Protein AF-A0A1H1R8T4-F1 (afdb_monomer)

Mean predicted aligned error: 11.34 Å

Organism: NCBI:txid630515

Radius of gyration: 19.04 Å; Cα contacts (8 Å, |Δi|>4): 34; chains: 1; bounding box: 38×25×62 Å

pLDDT: mean 71.07, std 11.38, range [45.25, 86.88]

Structure (mmCIF, N/CA/C/O backbone):
data_AF-A0A1H1R8T4-F1
#
_entry.id   AF-A0A1H1R8T4-F1
#
loop_
_atom_site.group_PDB
_atom_site.id
_atom_site.type_symbol
_atom_site.label_atom_id
_atom_site.label_alt_id
_atom_site.label_comp_id
_atom_site.label_asym_id
_atom_site.label_entity_id
_atom_site.label_seq_id
_atom_site.pdbx_PDB_ins_code
_atom_site.Cartn_x
_atom_site.Cartn_y
_atom_site.Cartn_z
_atom_site.occupancy
_atom_site.B_iso_or_equiv
_atom_site.auth_seq_id
_atom_site.auth_comp_id
_atom_site.auth_asym_id
_atom_site.auth_atom_id
_atom_site.pdbx_PDB_model_num
ATOM 1 N N . MET A 1 1 ? -16.880 -17.163 17.199 1.00 49.00 1 MET A N 1
ATOM 2 C CA . MET A 1 1 ? -16.748 -16.592 15.833 1.00 49.00 1 MET A CA 1
ATOM 3 C C . MET A 1 1 ? -16.461 -15.078 15.790 1.00 49.00 1 MET A C 1
ATOM 5 O O . MET A 1 1 ? -16.336 -14.515 14.718 1.00 49.00 1 MET A O 1
ATOM 9 N N . ILE A 1 2 ? -16.231 -14.429 16.936 1.00 45.25 2 ILE A N 1
ATOM 10 C CA . ILE A 1 2 ? -15.607 -13.096 17.065 1.00 45.25 2 ILE A CA 1
ATOM 11 C C . ILE A 1 2 ? -14.064 -13.094 16.818 1.00 45.25 2 ILE A C 1
ATOM 13 O O . ILE A 1 2 ? -13.551 -12.074 16.352 1.00 45.25 2 ILE A O 1
ATOM 17 N N . PRO A 1 3 ? -13.297 -14.195 17.038 1.00 53.34 3 PRO A N 1
ATOM 18 C CA . PRO A 1 3 ? -11.834 -14.187 16.854 1.00 53.34 3 PRO A CA 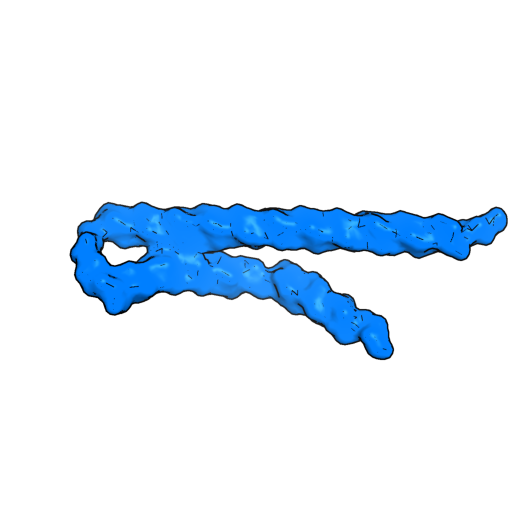1
ATOM 19 C C . PRO A 1 3 ? -11.356 -14.000 15.404 1.00 53.34 3 PRO A C 1
ATOM 21 O O . PRO A 1 3 ? -10.318 -13.384 15.172 1.00 53.34 3 PRO A O 1
ATOM 24 N N . THR A 1 4 ? -12.113 -14.479 14.414 1.00 54.66 4 THR A N 1
ATOM 25 C CA . THR A 1 4 ? -11.720 -14.445 12.993 1.00 54.66 4 THR A CA 1
ATOM 26 C C . THR A 1 4 ? -11.706 -13.030 12.412 1.00 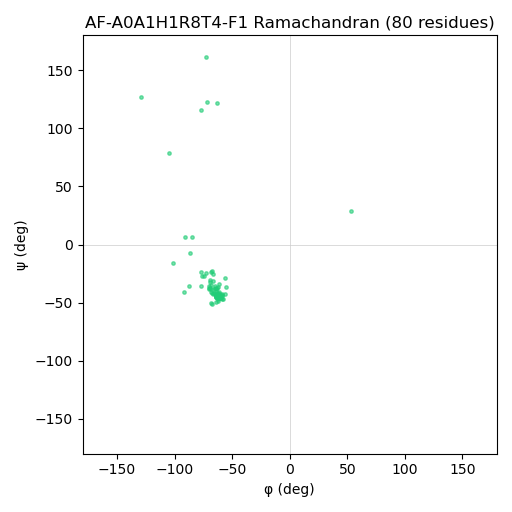54.66 4 THR A C 1
ATOM 28 O O . THR A 1 4 ? -10.841 -12.710 11.601 1.00 54.66 4 THR A O 1
ATOM 31 N N . MET A 1 5 ? -12.586 -12.137 12.876 1.00 46.00 5 MET A N 1
ATOM 32 C CA . MET A 1 5 ? -12.608 -10.740 12.413 1.00 46.00 5 MET A CA 1
ATOM 33 C C . MET A 1 5 ? -11.475 -9.891 13.015 1.00 46.00 5 MET A C 1
ATOM 35 O O . MET A 1 5 ? -11.007 -8.944 12.385 1.00 46.00 5 MET A O 1
ATOM 39 N N . ILE A 1 6 ? -10.980 -10.251 14.207 1.00 54.00 6 ILE A N 1
ATOM 40 C CA . ILE A 1 6 ? -9.770 -9.648 14.796 1.00 54.00 6 ILE A CA 1
ATOM 41 C C . ILE A 1 6 ? -8.532 -10.091 14.010 1.00 54.00 6 ILE A C 1
ATOM 43 O O . ILE A 1 6 ? -7.644 -9.275 13.764 1.00 54.00 6 ILE A O 1
ATOM 47 N N . LEU A 1 7 ? -8.513 -11.347 13.553 1.00 53.31 7 LEU A N 1
ATOM 48 C CA . LEU A 1 7 ? -7.454 -11.867 12.696 1.00 53.31 7 LEU A CA 1
ATOM 49 C C . LEU A 1 7 ? -7.431 -11.142 11.344 1.00 53.31 7 LEU A C 1
ATOM 51 O O . LEU A 1 7 ? -6.374 -10.678 10.944 1.00 53.31 7 LEU A O 1
ATOM 55 N N . PHE A 1 8 ? -8.581 -10.919 10.699 1.00 52.62 8 PHE A N 1
ATOM 56 C CA . PHE A 1 8 ? -8.653 -10.132 9.458 1.00 52.62 8 PHE A CA 1
ATOM 57 C C . PHE A 1 8 ? -8.175 -8.681 9.644 1.00 52.62 8 PHE A C 1
ATOM 59 O O . PHE A 1 8 ? -7.368 -8.194 8.855 1.00 52.62 8 PHE A O 1
ATOM 66 N N . GLY A 1 9 ? -8.583 -8.004 10.724 1.00 52.34 9 GLY A N 1
ATOM 67 C CA . GLY A 1 9 ? -8.124 -6.640 11.027 1.00 52.34 9 GLY A CA 1
ATOM 68 C C . GLY A 1 9 ? -6.640 -6.534 11.420 1.00 52.34 9 GLY A C 1
ATOM 69 O O . GLY A 1 9 ? -6.037 -5.470 11.266 1.00 52.34 9 GLY A O 1
ATOM 70 N N . ALA A 1 10 ? -6.031 -7.613 11.921 1.00 55.22 10 ALA A N 1
ATOM 71 C CA . ALA A 1 10 ? -4.601 -7.683 12.233 1.00 55.22 10 ALA A CA 1
ATOM 72 C C . ALA A 1 10 ? -3.753 -8.113 11.021 1.00 55.22 10 ALA A C 1
ATOM 74 O O . ALA A 1 10 ? -2.649 -7.600 10.830 1.00 55.22 10 ALA A O 1
ATOM 75 N N . VAL A 1 11 ? -4.284 -9.008 10.184 1.00 55.91 11 VAL A N 1
ATOM 76 C CA . VAL A 1 11 ? -3.665 -9.480 8.940 1.00 55.91 11 VAL A CA 1
ATOM 77 C C . VAL A 1 11 ? -3.635 -8.344 7.916 1.00 55.91 11 VAL A C 1
ATOM 79 O O . VAL A 1 11 ? -2.550 -7.977 7.482 1.00 55.91 11 VAL A O 1
ATOM 82 N N . LEU A 1 12 ? -4.740 -7.645 7.637 1.00 53.81 12 LEU A N 1
ATOM 83 C CA . LEU A 1 12 ? -4.689 -6.485 6.729 1.00 53.81 12 LEU A CA 1
ATOM 84 C C . LEU A 1 12 ? -3.871 -5.301 7.284 1.00 53.81 12 LEU A C 1
ATOM 86 O O . LEU A 1 12 ? -3.288 -4.536 6.520 1.00 53.81 12 LEU A O 1
ATOM 90 N N . GLY A 1 13 ? -3.739 -5.184 8.609 1.00 58.72 13 GLY A N 1
ATOM 91 C CA . GLY A 1 13 ? -2.913 -4.151 9.236 1.00 58.72 13 GLY A CA 1
ATOM 92 C C . GLY A 1 13 ? -1.398 -4.374 9.112 1.00 58.72 13 GLY A C 1
ATOM 93 O O . GLY A 1 13 ? -0.648 -3.401 9.186 1.00 58.72 13 GLY A O 1
ATOM 94 N N . ARG A 1 14 ? -0.928 -5.620 8.927 1.00 61.75 14 ARG A N 1
ATOM 95 C CA . ARG A 1 14 ? 0.510 -5.984 8.931 1.00 61.75 14 ARG A CA 1
ATOM 96 C C . ARG A 1 14 ? 1.110 -6.179 7.533 1.00 61.75 14 ARG A C 1
ATOM 98 O O . ARG A 1 14 ? 2.330 -6.145 7.392 1.00 61.75 14 ARG A O 1
ATOM 105 N N . TRP A 1 15 ? 0.274 -6.328 6.506 1.00 65.88 15 TRP A N 1
ATOM 106 C CA . TRP A 1 15 ? 0.694 -6.627 5.129 1.00 65.88 15 TRP A CA 1
ATOM 107 C C . TRP A 1 15 ? 0.930 -5.372 4.276 1.00 65.88 15 TRP A C 1
ATOM 109 O O . TRP A 1 15 ? 1.256 -5.482 3.098 1.00 65.88 15 TRP A O 1
ATOM 119 N N . TRP A 1 16 ? 0.861 -4.179 4.878 1.00 64.56 16 TRP A N 1
ATOM 120 C CA . TRP A 1 16 ? 1.091 -2.901 4.191 1.00 64.56 16 TRP A CA 1
ATOM 121 C C . TRP A 1 16 ? 2.458 -2.818 3.491 1.00 64.56 16 TRP A C 1
ATOM 123 O O . TRP A 1 16 ? 2.613 -2.147 2.474 1.00 64.56 16 TRP A O 1
ATOM 133 N N . ARG A 1 17 ? 3.462 -3.528 4.020 1.00 68.25 17 ARG A N 1
ATOM 134 C CA . ARG A 1 17 ? 4.789 -3.617 3.398 1.00 68.25 17 ARG A CA 1
ATOM 135 C C . ARG A 1 17 ? 4.746 -4.404 2.090 1.00 68.25 17 ARG A C 1
ATOM 137 O O . ARG A 1 17 ? 5.360 -3.985 1.119 1.00 68.25 17 ARG A O 1
ATOM 144 N N . LEU A 1 18 ? 3.993 -5.506 2.054 1.00 74.38 18 LEU A N 1
ATOM 145 C CA . LEU A 1 18 ? 3.819 -6.309 0.843 1.00 74.38 18 LEU A CA 1
ATOM 146 C C . LEU A 1 18 ? 3.012 -5.552 -0.205 1.00 74.38 18 LEU A C 1
ATOM 148 O O . LEU A 1 18 ? 3.370 -5.601 -1.374 1.00 74.38 18 LEU A O 1
ATOM 152 N N . THR A 1 19 ? 1.985 -4.801 0.201 1.00 69.81 19 THR A N 1
ATOM 153 C CA . THR A 1 19 ? 1.238 -3.966 -0.744 1.00 69.81 19 THR A CA 1
ATOM 154 C C . THR A 1 19 ? 2.121 -2.875 -1.330 1.00 69.81 19 THR A C 1
ATOM 156 O O . THR A 1 19 ? 2.101 -2.718 -2.540 1.00 69.81 19 THR A O 1
ATOM 159 N N . LEU A 1 20 ? 2.954 -2.190 -0.530 1.00 70.50 20 LEU A N 1
ATOM 160 C CA . LEU A 1 20 ? 3.909 -1.196 -1.046 1.00 70.50 20 LEU A CA 1
ATOM 161 C C . LEU A 1 20 ? 4.875 -1.794 -2.067 1.00 70.50 20 LEU A C 1
ATOM 163 O O . LEU A 1 20 ? 5.050 -1.217 -3.136 1.00 70.50 20 LEU A O 1
ATOM 167 N N . VAL A 1 21 ? 5.467 -2.951 -1.767 1.00 75.44 21 VAL A N 1
ATOM 168 C CA . VAL A 1 21 ? 6.364 -3.641 -2.705 1.00 75.44 21 VAL A CA 1
ATOM 169 C C . VAL A 1 21 ? 5.607 -4.050 -3.971 1.00 75.44 21 VAL A C 1
ATOM 171 O O . VAL A 1 21 ? 6.065 -3.765 -5.074 1.00 75.44 21 VAL A O 1
ATOM 174 N N . ALA A 1 22 ? 4.418 -4.638 -3.828 1.00 75.81 22 ALA A N 1
ATOM 175 C CA . ALA A 1 22 ? 3.588 -5.057 -4.951 1.00 75.81 22 ALA A CA 1
ATOM 176 C C . ALA A 1 22 ? 3.124 -3.881 -5.820 1.00 75.81 22 ALA A C 1
ATOM 178 O O . ALA A 1 22 ? 3.093 -4.014 -7.033 1.00 75.81 22 ALA A O 1
ATOM 179 N N . GLY A 1 23 ? 2.800 -2.726 -5.242 1.00 71.31 23 GLY A N 1
ATOM 180 C CA . GLY A 1 23 ? 2.398 -1.543 -6.002 1.00 71.31 23 GLY A CA 1
ATOM 181 C C . GLY A 1 23 ? 3.572 -0.814 -6.655 1.00 71.31 23 GLY A C 1
ATOM 182 O O . GLY A 1 23 ? 3.455 -0.355 -7.788 1.00 71.31 23 GLY A O 1
ATOM 183 N N . THR A 1 24 ? 4.726 -0.774 -5.982 1.00 74.88 24 THR A N 1
ATOM 184 C CA . THR A 1 24 ? 5.954 -0.166 -6.523 1.00 74.88 24 THR A CA 1
ATOM 185 C C . THR A 1 24 ? 6.523 -0.984 -7.682 1.00 74.88 24 THR A C 1
ATOM 187 O O . THR A 1 24 ? 7.011 -0.403 -8.642 1.00 74.88 24 THR A O 1
ATOM 190 N N . ILE A 1 25 ? 6.456 -2.319 -7.612 1.00 77.56 25 ILE A N 1
ATOM 191 C CA . ILE A 1 25 ? 6.980 -3.217 -8.657 1.00 77.56 25 ILE A CA 1
ATOM 192 C C . ILE A 1 25 ? 5.904 -3.562 -9.691 1.00 77.56 25 ILE A C 1
ATOM 194 O O . ILE A 1 25 ? 6.173 -3.584 -10.888 1.00 77.56 25 ILE A O 1
ATOM 198 N N . GLY A 1 26 ? 4.675 -3.817 -9.250 1.00 77.88 26 GLY A N 1
ATOM 199 C CA . GLY A 1 26 ? 3.588 -4.272 -10.112 1.00 77.88 26 GLY A CA 1
ATOM 200 C C . GLY A 1 26 ? 3.180 -3.239 -11.153 1.00 77.88 26 GLY A C 1
ATOM 201 O O . GLY A 1 26 ? 2.882 -3.618 -12.279 1.00 77.88 26 GLY A O 1
ATOM 202 N N . TRP A 1 27 ? 3.222 -1.945 -10.822 1.00 70.69 27 TRP A N 1
ATOM 203 C CA . TRP A 1 27 ? 2.869 -0.891 -11.774 1.00 70.69 27 TRP A CA 1
ATOM 204 C C . TRP A 1 27 ? 3.876 -0.774 -12.939 1.00 70.69 27 TRP A C 1
ATOM 206 O O . TRP A 1 27 ? 3.449 -0.888 -14.086 1.00 70.69 27 TRP A O 1
ATOM 216 N N . PRO A 1 28 ? 5.202 -0.677 -12.706 1.00 72.50 28 PRO A N 1
ATOM 217 C CA . PRO A 1 28 ? 6.201 -0.788 -13.772 1.00 72.50 28 PRO A CA 1
ATOM 218 C C . PRO A 1 28 ? 6.111 -2.090 -14.575 1.00 72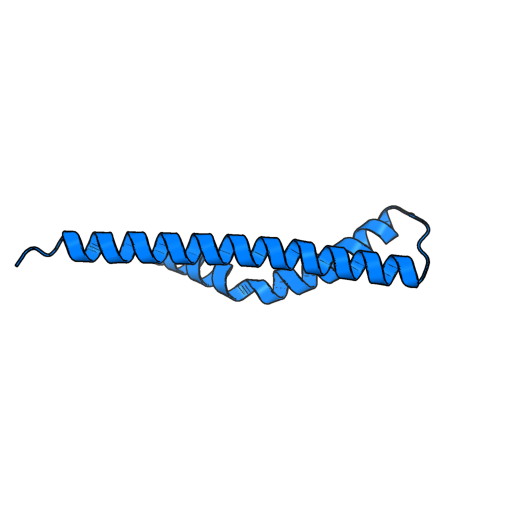.50 28 PRO A C 1
ATOM 220 O O . PRO A 1 28 ? 6.189 -2.055 -15.799 1.00 72.50 28 PRO A O 1
ATOM 223 N N . VAL A 1 29 ? 5.911 -3.236 -13.911 1.00 82.00 29 VAL A N 1
ATOM 224 C CA . VAL A 1 29 ? 5.789 -4.536 -14.594 1.00 82.00 29 VAL A CA 1
ATOM 225 C C . VAL A 1 29 ? 4.575 -4.565 -15.525 1.00 82.00 29 VAL A C 1
ATOM 227 O O . VAL A 1 29 ? 4.693 -5.046 -16.646 1.00 82.00 29 VAL A O 1
ATOM 230 N N . LEU A 1 30 ? 3.429 -4.016 -15.112 1.00 80.44 30 LEU A N 1
ATOM 231 C CA . LEU A 1 30 ? 2.240 -3.928 -15.966 1.00 80.44 30 LEU A CA 1
ATOM 232 C C . LEU A 1 30 ? 2.467 -3.034 -17.187 1.00 80.44 30 LEU A C 1
ATOM 234 O O . LEU A 1 30 ? 1.997 -3.369 -18.269 1.00 80.44 30 LEU A O 1
ATOM 238 N N . LEU A 1 31 ? 3.197 -1.927 -17.035 1.00 79.00 31 LEU A N 1
ATOM 239 C CA . LEU A 1 31 ? 3.502 -1.035 -18.157 1.00 79.00 31 LEU A CA 1
ATOM 240 C C . LEU A 1 31 ? 4.482 -1.674 -19.150 1.00 79.00 31 LEU A C 1
ATOM 242 O O . LEU A 1 31 ? 4.321 -1.493 -20.355 1.00 79.00 31 LEU A O 1
ATOM 246 N N . LEU A 1 32 ? 5.442 -2.464 -18.656 1.00 77.56 32 LEU A N 1
ATOM 247 C CA . LEU A 1 32 ? 6.323 -3.278 -19.498 1.00 77.56 32 LEU A CA 1
ATOM 248 C C . LEU A 1 32 ? 5.545 -4.374 -20.239 1.00 77.56 32 LEU A C 1
ATOM 250 O O . LEU A 1 32 ? 5.769 -4.581 -21.423 1.00 77.56 32 LEU A O 1
ATOM 254 N N . LEU A 1 33 ? 4.602 -5.045 -19.568 1.00 86.88 33 LEU A N 1
ATOM 255 C CA . LEU A 1 33 ? 3.729 -6.047 -20.195 1.00 86.88 33 LEU A CA 1
ATOM 256 C C . LEU A 1 33 ? 2.748 -5.443 -21.210 1.00 86.88 33 LEU A C 1
ATOM 258 O O . LEU A 1 33 ? 2.253 -6.160 -22.074 1.00 86.88 33 LEU A O 1
ATOM 262 N N . ALA A 1 34 ? 2.452 -4.149 -21.100 1.00 85.06 34 ALA A N 1
ATOM 263 C CA . ALA A 1 34 ? 1.609 -3.418 -22.038 1.00 85.06 34 ALA A CA 1
ATOM 264 C C . ALA A 1 34 ? 2.380 -2.896 -23.270 1.00 85.06 34 ALA A C 1
ATOM 266 O O . ALA A 1 34 ? 1.804 -2.136 -24.047 1.00 85.06 34 ALA A O 1
ATOM 267 N N . ASP A 1 35 ? 3.661 -3.264 -23.434 1.00 79.94 35 ASP A N 1
ATOM 268 C CA . ASP A 1 35 ? 4.554 -2.812 -24.514 1.00 79.94 35 ASP A CA 1
ATOM 269 C C . ASP A 1 35 ? 4.631 -1.279 -24.652 1.00 79.94 35 ASP A C 1
ATOM 271 O O . ASP A 1 35 ? 4.874 -0.729 -25.729 1.00 79.94 35 ASP A O 1
ATOM 275 N N . ILE A 1 36 ? 4.439 -0.552 -23.545 1.00 76.38 36 ILE A N 1
ATOM 276 C CA . ILE A 1 36 ? 4.546 0.905 -23.548 1.00 76.38 36 ILE A CA 1
ATOM 277 C C . ILE A 1 36 ? 6.038 1.266 -23.563 1.00 76.38 36 ILE A C 1
ATOM 279 O O . ILE A 1 36 ? 6.741 0.970 -22.591 1.00 76.38 36 ILE A O 1
ATOM 283 N N . PRO A 1 37 ? 6.549 1.918 -24.625 1.00 75.69 37 PRO A N 1
ATOM 284 C CA . PRO A 1 37 ? 7.953 2.292 -24.698 1.00 75.69 37 PRO A CA 1
ATOM 285 C C . PRO A 1 37 ? 8.272 3.282 -23.579 1.00 75.69 37 PRO A C 1
ATOM 287 O O . PRO A 1 37 ? 7.664 4.349 -23.479 1.00 75.69 37 PRO A O 1
ATOM 290 N N . MET A 1 38 ? 9.230 2.923 -22.727 1.00 75.81 38 MET A N 1
ATOM 291 C CA . MET A 1 38 ? 9.533 3.678 -21.518 1.00 75.81 38 MET A CA 1
ATOM 292 C C . MET A 1 38 ? 11.027 3.973 -21.427 1.00 75.81 38 MET A C 1
ATOM 294 O O . MET A 1 38 ? 11.865 3.077 -21.515 1.00 75.81 38 MET A O 1
ATOM 298 N N . SER A 1 39 ? 11.365 5.250 -21.256 1.00 86.88 39 SER A N 1
ATOM 299 C CA . SER A 1 39 ? 12.734 5.670 -20.959 1.00 86.88 39 SER A CA 1
ATOM 300 C C . SER A 1 39 ? 13.107 5.305 -19.512 1.00 86.88 39 SER A C 1
ATOM 302 O O . SER A 1 39 ? 12.218 5.110 -18.679 1.00 86.88 39 SER A O 1
ATOM 304 N N . PRO A 1 40 ? 14.406 5.261 -19.156 1.00 80.62 40 PRO A N 1
ATOM 305 C CA . PRO A 1 40 ? 14.830 5.049 -17.770 1.00 80.62 40 PRO A CA 1
ATOM 306 C C . PRO A 1 40 ? 14.222 6.066 -16.791 1.00 80.62 40 PRO A C 1
ATOM 308 O O . PRO A 1 40 ? 13.853 5.696 -15.677 1.00 80.62 40 PRO A O 1
ATOM 311 N N . GLN A 1 41 ? 14.061 7.329 -17.214 1.00 85.81 41 GLN A N 1
ATOM 312 C CA . GLN A 1 41 ? 13.336 8.340 -16.437 1.00 85.81 41 GLN A CA 1
ATOM 313 C C . GLN A 1 41 ? 11.853 7.976 -16.273 1.00 85.81 41 GLN A C 1
ATOM 315 O O . GLN A 1 41 ? 11.344 8.015 -15.156 1.00 85.81 41 GLN A O 1
ATOM 320 N N . GLY A 1 42 ? 11.181 7.543 -17.346 1.00 81.75 42 GLY A N 1
ATOM 321 C CA . GLY A 1 42 ? 9.777 7.124 -17.292 1.00 81.75 42 GLY A CA 1
ATOM 322 C C . GLY A 1 42 ? 9.542 5.926 -16.366 1.00 81.75 42 GLY A C 1
ATOM 323 O O . GLY A 1 42 ? 8.531 5.873 -15.670 1.00 81.75 42 GLY A O 1
ATOM 324 N N . LEU A 1 43 ? 10.506 5.003 -16.280 1.00 80.88 43 LEU A N 1
ATOM 325 C CA . LEU A 1 43 ? 10.443 3.867 -15.357 1.00 80.88 43 LEU A CA 1
ATOM 326 C C . LEU A 1 43 ? 10.530 4.322 -13.893 1.00 80.88 43 LEU A C 1
ATOM 328 O O . LEU A 1 43 ? 9.786 3.827 -13.043 1.00 80.88 43 LEU A O 1
ATOM 332 N N . ALA A 1 44 ? 11.411 5.282 -13.598 1.00 83.25 44 ALA A N 1
ATOM 333 C CA . ALA A 1 44 ? 11.53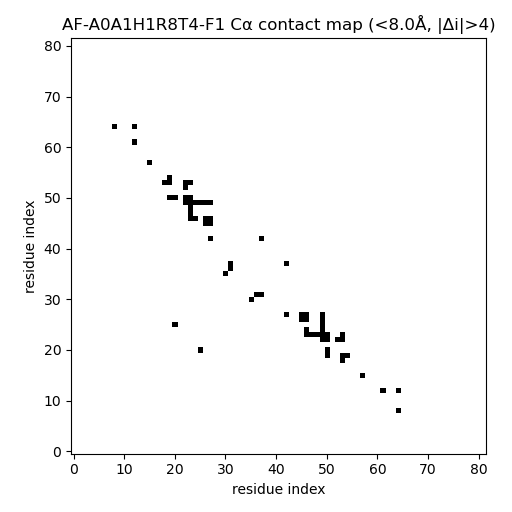9 5.860 -12.263 1.00 83.25 44 ALA A CA 1
ATOM 334 C C . ALA A 1 44 ? 10.275 6.636 -11.857 1.00 83.25 44 ALA A C 1
ATOM 336 O O . ALA A 1 44 ? 9.799 6.485 -10.731 1.00 83.25 44 ALA A O 1
ATOM 337 N N . GLU A 1 45 ? 9.692 7.406 -12.777 1.00 83.69 45 GLU A N 1
ATOM 338 C CA . GLU A 1 45 ? 8.426 8.113 -12.561 1.00 83.69 45 GLU A CA 1
ATOM 339 C C . GLU A 1 45 ? 7.262 7.140 -12.341 1.00 83.69 45 GLU A C 1
ATOM 341 O O . GLU A 1 45 ? 6.486 7.308 -11.399 1.00 83.69 45 GLU A O 1
ATOM 346 N N . ALA A 1 46 ? 7.170 6.073 -13.139 1.00 78.69 46 ALA A N 1
ATOM 347 C CA . ALA A 1 46 ? 6.160 5.034 -12.969 1.00 78.69 46 ALA A CA 1
ATOM 348 C C . ALA A 1 46 ? 6.289 4.326 -11.612 1.00 78.69 46 ALA A C 1
ATOM 350 O O . ALA A 1 46 ? 5.289 4.126 -10.919 1.00 78.69 46 ALA A O 1
ATOM 351 N N . ALA A 1 47 ? 7.510 3.985 -11.196 1.00 79.12 47 ALA A N 1
ATOM 352 C CA . ALA A 1 47 ? 7.758 3.397 -9.883 1.00 79.12 47 ALA A CA 1
ATOM 353 C C . ALA A 1 47 ? 7.390 4.368 -8.747 1.00 79.12 47 ALA A C 1
ATOM 355 O O . ALA A 1 47 ? 6.751 3.960 -7.774 1.00 79.12 47 ALA A O 1
ATOM 356 N N . ALA A 1 48 ? 7.730 5.654 -8.882 1.00 83.44 48 ALA A N 1
ATOM 357 C CA . ALA A 1 48 ? 7.382 6.687 -7.910 1.00 83.44 48 ALA A CA 1
ATOM 358 C C . ALA A 1 48 ? 5.861 6.881 -7.796 1.00 83.4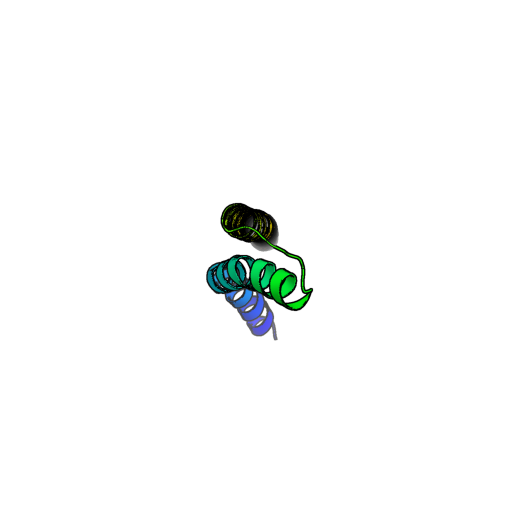4 48 ALA A C 1
ATOM 360 O O . ALA A 1 48 ? 5.337 6.956 -6.683 1.00 83.44 48 ALA A O 1
ATOM 361 N N . LEU A 1 49 ? 5.142 6.894 -8.922 1.00 82.00 49 LEU A N 1
ATOM 362 C CA . LEU A 1 49 ? 3.678 6.957 -8.957 1.00 82.00 49 LEU A CA 1
ATOM 363 C C . LEU A 1 49 ? 3.045 5.714 -8.324 1.00 82.00 49 LEU A C 1
ATOM 365 O O . LEU A 1 49 ? 2.138 5.843 -7.500 1.00 82.00 49 LEU A O 1
ATOM 369 N N . GLY A 1 50 ? 3.551 4.522 -8.649 1.00 77.25 50 GLY A N 1
ATOM 370 C CA . GLY A 1 50 ? 3.110 3.265 -8.044 1.00 77.25 50 GLY A CA 1
ATOM 371 C C . GLY A 1 50 ? 3.296 3.265 -6.525 1.00 77.25 50 GLY A C 1
ATOM 372 O O . GLY A 1 50 ? 2.371 2.925 -5.779 1.00 77.25 50 GLY A O 1
ATOM 373 N N . LEU A 1 51 ? 4.453 3.732 -6.051 1.00 79.81 51 LEU A N 1
ATOM 374 C CA . LEU A 1 51 ? 4.749 3.876 -4.628 1.00 79.81 51 LEU A CA 1
ATOM 375 C C . LEU A 1 51 ? 3.828 4.902 -3.954 1.00 79.81 51 LEU A C 1
ATOM 377 O O . LEU A 1 51 ? 3.217 4.581 -2.935 1.00 79.81 51 LEU A O 1
ATOM 381 N N . ALA A 1 52 ? 3.682 6.102 -4.522 1.00 80.94 52 ALA A N 1
ATOM 382 C CA . ALA A 1 52 ? 2.853 7.171 -3.965 1.00 80.94 52 ALA A CA 1
ATOM 383 C C . ALA A 1 52 ? 1.374 6.767 -3.878 1.00 80.94 52 ALA A C 1
ATOM 385 O O . ALA A 1 52 ? 0.745 6.930 -2.829 1.00 80.94 52 ALA A O 1
ATOM 386 N N . ASN A 1 53 ? 0.835 6.173 -4.944 1.00 78.88 53 ASN A N 1
ATOM 387 C CA . ASN A 1 53 ? -0.542 5.688 -4.987 1.00 78.88 53 ASN A CA 1
ATOM 388 C C . ASN A 1 53 ? -0.788 4.603 -3.929 1.00 78.88 53 ASN A C 1
ATOM 390 O O . ASN A 1 53 ? -1.774 4.626 -3.190 1.00 78.88 53 ASN A O 1
ATOM 394 N N . THR A 1 54 ? 0.155 3.673 -3.799 1.00 77.12 54 THR A N 1
ATOM 395 C CA . THR A 1 54 ? 0.036 2.587 -2.825 1.00 77.12 54 THR A CA 1
ATOM 396 C C . THR A 1 54 ? 0.174 3.087 -1.392 1.00 77.12 54 THR A C 1
ATOM 398 O O . THR A 1 54 ? -0.558 2.638 -0.508 1.00 77.12 54 THR A O 1
ATOM 401 N N . LEU A 1 55 ? 1.064 4.053 -1.152 1.00 79.00 55 LEU A N 1
ATOM 402 C CA . LEU A 1 55 ? 1.198 4.722 0.139 1.00 79.00 55 LEU A CA 1
ATOM 403 C C . LEU A 1 55 ? -0.109 5.425 0.523 1.00 79.00 55 LEU A C 1
ATOM 405 O O . LEU A 1 55 ? -0.579 5.252 1.647 1.00 79.00 55 LEU A O 1
ATOM 409 N N . ALA A 1 56 ? -0.727 6.153 -0.410 1.00 79.56 56 ALA A N 1
ATOM 410 C CA . ALA A 1 56 ? -2.013 6.805 -0.186 1.00 79.56 56 ALA A CA 1
ATOM 411 C C . ALA A 1 56 ? -3.102 5.786 0.193 1.00 79.56 56 ALA A C 1
ATOM 413 O O . ALA A 1 56 ? -3.783 5.963 1.206 1.00 79.56 56 ALA A O 1
ATOM 414 N N . GLY A 1 57 ? -3.204 4.672 -0.541 1.00 73.19 57 GLY A N 1
ATOM 415 C CA . GLY A 1 57 ? -4.133 3.584 -0.221 1.00 73.19 57 GLY A CA 1
ATOM 416 C C . GLY A 1 57 ? -3.903 2.983 1.172 1.00 73.19 57 GLY A C 1
ATOM 417 O O . GLY A 1 57 ? -4.853 2.796 1.936 1.00 73.19 57 GLY A O 1
ATOM 418 N N . VAL A 1 58 ? -2.641 2.748 1.549 1.00 78.50 58 VAL A N 1
ATOM 419 C CA . VAL A 1 58 ? -2.271 2.261 2.890 1.00 78.50 58 VAL A CA 1
ATOM 420 C C . VAL A 1 58 ? -2.664 3.268 3.972 1.00 78.50 58 VAL A C 1
ATOM 422 O O . VAL A 1 58 ? -3.231 2.865 4.987 1.00 78.50 58 VAL A O 1
ATOM 425 N N . LEU A 1 59 ? -2.403 4.563 3.777 1.00 80.88 59 LEU A N 1
ATOM 426 C CA . LEU A 1 59 ? -2.746 5.604 4.752 1.00 80.88 59 LEU A CA 1
ATOM 427 C C . LEU A 1 59 ? -4.257 5.697 4.972 1.00 80.88 59 LEU A C 1
ATOM 429 O O . LEU A 1 59 ? -4.703 5.719 6.122 1.00 80.88 59 LEU A O 1
ATOM 433 N N . VAL A 1 60 ? -5.043 5.676 3.893 1.00 78.88 60 VAL A N 1
ATOM 434 C CA . VAL A 1 60 ? -6.512 5.652 3.970 1.00 78.88 60 VAL A CA 1
ATOM 435 C C . VAL A 1 60 ? -6.983 4.408 4.721 1.00 78.88 60 VAL A C 1
ATOM 437 O O . VAL A 1 60 ? -7.788 4.509 5.648 1.00 78.88 60 VAL A O 1
ATOM 440 N N . HIS A 1 61 ? -6.432 3.237 4.397 1.00 74.94 61 HIS A N 1
ATOM 441 C CA . HIS A 1 61 ? -6.793 1.992 5.070 1.00 74.94 61 HIS A CA 1
ATOM 442 C C . HIS A 1 61 ? -6.468 2.023 6.573 1.00 74.94 61 HIS A C 1
ATOM 444 O O . HIS A 1 61 ? -7.305 1.665 7.405 1.00 74.94 61 HIS A O 1
ATOM 450 N N . GLN A 1 62 ? -5.281 2.507 6.946 1.00 80.12 62 GLN A N 1
ATOM 451 C CA . GLN A 1 62 ? -4.875 2.646 8.347 1.00 80.12 62 GLN A CA 1
ATOM 452 C C . GLN A 1 62 ? -5.742 3.670 9.094 1.00 80.12 62 GLN A C 1
ATOM 454 O O . GLN A 1 62 ? -6.097 3.438 10.253 1.00 80.12 62 GLN A O 1
ATOM 459 N N . ALA A 1 63 ? -6.138 4.769 8.444 1.00 79.31 63 ALA A N 1
ATOM 460 C CA . ALA A 1 63 ? -7.049 5.757 9.019 1.00 79.31 63 ALA A CA 1
ATOM 461 C C . ALA A 1 63 ? -8.430 5.147 9.314 1.00 79.31 63 ALA A C 1
ATOM 463 O O . ALA A 1 63 ? -8.943 5.300 10.427 1.00 79.31 63 ALA A O 1
ATOM 464 N N . VAL A 1 64 ? -8.987 4.378 8.372 1.00 80.25 64 VAL A N 1
ATOM 465 C CA . VAL A 1 64 ? -10.253 3.650 8.559 1.00 80.25 64 VAL A CA 1
ATOM 466 C C . VAL A 1 64 ? -10.134 2.626 9.691 1.00 80.25 64 VAL A C 1
ATOM 468 O O . VAL A 1 64 ? -10.984 2.596 10.583 1.00 80.25 64 VAL A O 1
ATOM 471 N N . LEU A 1 65 ? -9.057 1.833 9.728 1.00 77.94 65 LEU A N 1
ATOM 472 C CA . LEU A 1 65 ? -8.814 0.873 10.812 1.00 77.94 65 LEU A CA 1
ATOM 473 C C . LEU A 1 65 ? -8.734 1.559 12.182 1.00 77.94 65 LEU A C 1
ATOM 475 O O . LEU A 1 65 ? -9.309 1.064 13.158 1.00 77.94 65 LEU A O 1
ATOM 479 N N . LYS A 1 66 ? -8.044 2.702 12.270 1.00 78.12 66 LYS A N 1
ATOM 480 C CA . LYS A 1 66 ? -7.936 3.480 13.510 1.00 78.12 66 LYS A CA 1
ATOM 481 C C . LYS A 1 66 ? -9.304 4.001 13.949 1.00 78.12 66 LYS A C 1
ATOM 483 O O . LYS A 1 66 ? -9.645 3.870 15.124 1.00 78.12 66 LYS A O 1
ATOM 488 N N . LEU A 1 67 ? -10.104 4.518 13.018 1.00 78.12 67 LEU A N 1
ATOM 489 C CA . LEU A 1 67 ? -11.450 5.010 13.302 1.00 78.12 67 LEU A CA 1
ATOM 490 C C . LEU A 1 67 ? -12.369 3.891 13.812 1.00 78.12 67 LEU A C 1
ATOM 492 O O . LEU A 1 67 ? -13.012 4.049 14.850 1.00 78.12 67 LEU A O 1
ATOM 496 N N . VAL A 1 68 ? -12.367 2.730 13.152 1.00 77.12 68 VAL A N 1
ATOM 497 C CA . VAL A 1 68 ? -13.151 1.558 13.575 1.00 77.12 68 VAL A CA 1
ATOM 498 C C . VAL A 1 68 ? -12.742 1.092 14.974 1.00 77.12 68 VAL A C 1
ATOM 500 O O . VAL A 1 68 ? -13.610 0.820 15.806 1.00 77.12 68 VAL A O 1
ATOM 503 N N . ARG A 1 69 ? -11.435 1.048 15.276 1.00 75.25 69 ARG A N 1
ATOM 504 C CA . ARG A 1 69 ? -10.944 0.718 16.627 1.00 75.25 69 ARG A CA 1
ATOM 505 C C . ARG A 1 69 ? -11.449 1.712 17.672 1.00 75.25 69 ARG A C 1
ATOM 507 O O . ARG A 1 69 ? -11.929 1.278 18.714 1.00 75.25 69 ARG A O 1
ATOM 514 N N . ILE A 1 70 ? -11.394 3.015 17.390 1.00 76.75 70 ILE A N 1
ATOM 515 C CA . ILE A 1 70 ? -11.866 4.060 18.315 1.00 76.75 70 ILE A CA 1
ATOM 516 C C . ILE A 1 70 ? -13.366 3.911 18.588 1.00 76.75 70 ILE A C 1
ATOM 518 O O . ILE A 1 70 ? -13.780 3.898 19.749 1.00 76.75 70 ILE A O 1
ATOM 522 N N . VAL A 1 71 ? -14.182 3.755 17.542 1.00 75.56 71 VAL A N 1
ATOM 523 C CA . VAL A 1 71 ? -15.637 3.582 17.680 1.00 75.56 71 VAL A CA 1
ATOM 524 C C . VAL A 1 71 ? 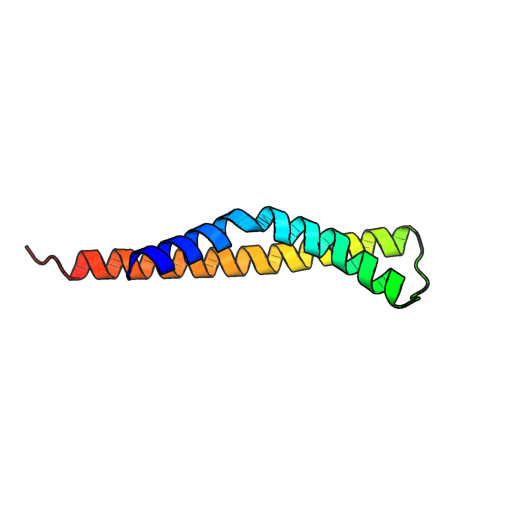-15.962 2.318 18.479 1.00 75.56 71 VAL A C 1
ATOM 526 O O . VAL A 1 71 ? -16.833 2.342 19.350 1.00 75.56 71 VAL A O 1
ATOM 529 N N . ARG A 1 72 ? -15.234 1.223 18.241 1.00 72.94 72 ARG A N 1
ATOM 530 C CA . ARG A 1 72 ? -15.429 -0.037 18.966 1.00 72.94 72 ARG A CA 1
ATOM 531 C C . ARG A 1 72 ? -15.045 0.075 20.444 1.00 72.94 72 ARG A C 1
ATOM 533 O O . ARG A 1 72 ? -15.804 -0.395 21.286 1.00 72.94 72 ARG A O 1
ATOM 540 N N . SER A 1 73 ? -13.929 0.728 20.776 1.00 68.44 73 SER A N 1
ATOM 541 C CA . SER A 1 73 ? -13.530 0.955 22.175 1.00 68.44 73 SER A CA 1
ATOM 542 C C . SER A 1 73 ? -14.522 1.848 22.922 1.00 68.44 73 SER A C 1
ATOM 544 O O . SER A 1 73 ? -14.849 1.569 24.072 1.00 68.44 73 SER A O 1
ATOM 546 N N . ARG A 1 74 ? -15.070 2.877 22.260 1.00 67.06 74 ARG A N 1
ATOM 547 C CA . ARG A 1 74 ? -16.115 3.730 22.850 1.00 67.06 74 ARG A CA 1
ATOM 548 C C . ARG A 1 74 ? -17.416 2.970 23.111 1.00 67.06 74 ARG A C 1
ATOM 550 O O . ARG A 1 74 ? -18.026 3.172 24.152 1.00 67.06 74 ARG A O 1
ATOM 557 N N . ARG A 1 75 ? -17.819 2.056 22.221 1.00 59.16 75 ARG A N 1
ATOM 558 C CA . ARG A 1 75 ? -19.004 1.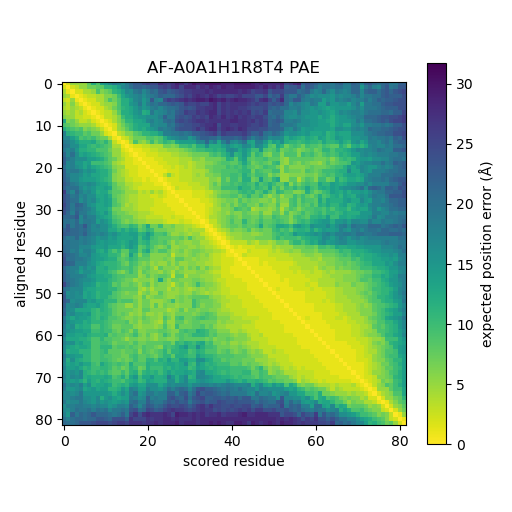206 22.441 1.00 59.16 75 ARG A CA 1
ATOM 559 C C . ARG A 1 75 ? -18.862 0.294 23.662 1.00 59.16 75 ARG A C 1
ATOM 561 O O . ARG A 1 75 ? -19.841 0.114 24.369 1.00 59.16 75 ARG A O 1
ATOM 568 N N . HIS A 1 76 ? -17.671 -0.237 23.943 1.00 56.25 76 HIS A N 1
ATOM 569 C CA . HIS A 1 76 ? -17.442 -1.026 25.162 1.00 56.25 76 HIS A CA 1
ATOM 570 C C . HIS A 1 76 ? -17.500 -0.179 26.442 1.00 56.25 76 HIS A C 1
ATOM 572 O O . HIS A 1 76 ? -18.009 -0.660 27.448 1.00 56.25 76 HIS A O 1
ATOM 578 N N . ALA A 1 77 ? -17.038 1.074 26.396 1.00 58.34 77 ALA A N 1
ATOM 579 C CA . ALA A 1 77 ? -17.092 1.982 27.544 1.00 58.34 77 ALA A CA 1
ATOM 580 C C . ALA A 1 77 ? -18.524 2.422 27.904 1.00 58.34 77 ALA A C 1
ATOM 582 O O . ALA A 1 77 ? -18.812 2.658 29.068 1.00 58.34 77 ALA A O 1
ATOM 583 N N . ILE A 1 78 ? -19.431 2.506 26.924 1.00 57.97 78 ILE A N 1
ATOM 584 C CA . ILE A 1 78 ? -20.834 2.911 27.144 1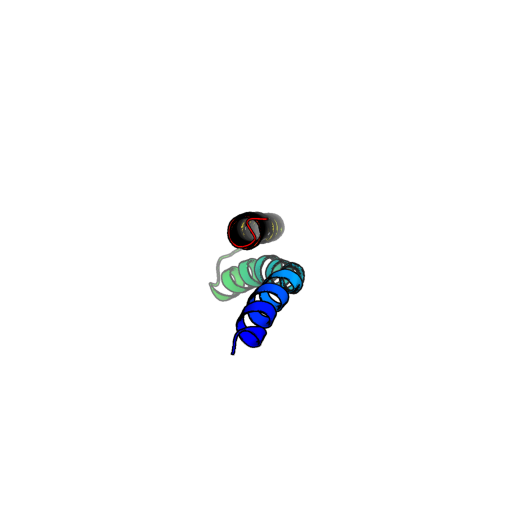.00 57.97 78 ILE A CA 1
ATOM 585 C C . ILE A 1 78 ? -21.677 1.774 27.760 1.00 57.97 78 ILE A C 1
ATOM 587 O O . ILE A 1 78 ? -22.684 2.037 28.405 1.00 57.97 78 ILE A O 1
ATOM 591 N N . VAL A 1 79 ? -21.277 0.509 27.583 1.00 57.19 79 VAL A N 1
ATOM 592 C CA . VAL A 1 79 ? -22.037 -0.674 28.045 1.00 57.19 79 VAL A CA 1
ATOM 593 C C . VAL A 1 79 ? -21.713 -1.066 29.498 1.00 57.19 79 VAL A C 1
ATOM 595 O O . VAL A 1 79 ? -22.405 -1.907 30.062 1.00 57.19 79 VAL A O 1
ATOM 598 N N . GLN A 1 80 ? -20.720 -0.439 30.141 1.00 51.06 80 GLN A N 1
ATOM 599 C CA . GLN A 1 80 ? -20.494 -0.545 31.590 1.00 51.06 80 GLN A CA 1
ATOM 600 C C . GLN A 1 80 ? -20.957 0.738 32.304 1.00 51.06 80 GLN A C 1
ATOM 602 O O . GLN A 1 80 ? -20.118 1.579 32.629 1.00 51.06 80 GLN A O 1
ATOM 607 N N . PRO A 1 81 ? -22.266 0.937 32.547 1.00 48.62 81 PRO A N 1
ATOM 608 C CA . PRO A 1 81 ? -22.690 1.870 33.577 1.00 48.62 81 PRO A CA 1
ATOM 609 C C . PRO A 1 81 ? -22.364 1.242 34.943 1.00 48.62 81 PRO A C 1
ATOM 611 O O . PRO A 1 81 ? -22.759 0.107 35.213 1.00 48.62 81 PRO A O 1
ATOM 614 N N . GLN A 1 82 ? -21.572 1.957 35.744 1.00 52.81 82 GLN A N 1
ATOM 615 C CA . GLN A 1 82 ? -21.468 1.739 37.192 1.00 52.81 82 GLN A CA 1
ATOM 616 C C . GLN A 1 82 ? -22.771 2.190 37.851 1.00 52.81 82 GLN A C 1
ATOM 618 O O . GLN A 1 82 ? -23.295 3.240 37.408 1.00 52.81 82 GLN A O 1
#

Solvent-accessible surface area (backbone atoms only — not comparable to full-atom values): 4537 Å² total; per-residue (Å²): 126,73,66,62,59,54,46,50,61,52,51,66,66,66,45,54,65,57,48,37,52,48,28,27,50,47,44,41,50,50,41,57,74,64,70,53,89,67,53,76,68,51,49,52,51,40,26,49,50,21,34,53,54,34,48,52,53,47,52,53,51,52,50,52,52,53,50,52,51,52,56,52,55,51,56,58,60,69,74,60,76,128

Sequence (82 aa):
MIPTMILFGAVLGRWWRLTLVAGTIGWPVLLLLADIPMSPQGLAEAAALGLANTLAGVLVHQAVLKLVRIVRSRRHAIVQPQ

Secondary structure (DSSP, 8-state):
--HHHHHHHHHHHHTHHHHHHHHHHHHHHHHHHTT----HHHHHHHHHHHHHHHHHHHHHHHHHHHHHHHHHHHHHHHS---

Foldseek 3Di:
DVVVVVVVLVVLLPCLVVLLVCQLPVQLVVCVVVVPDADPVRSVVSSVVSNVVSVVVSVVS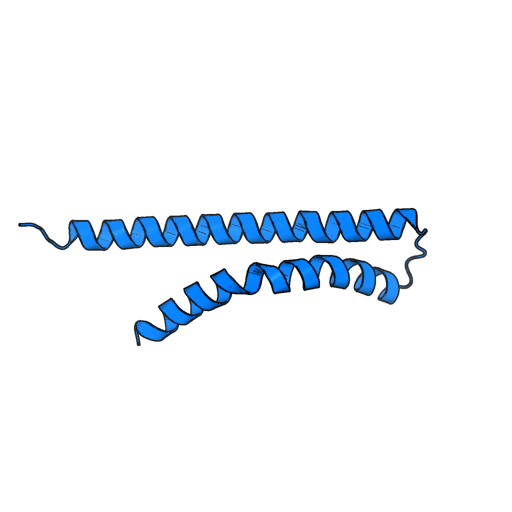VVVSVVVVVVVVVVVVVVDDD